Protein AF-A0A7C7H6J9-F1 (afdb_monomer_lite)

Radius of gyration: 23.89 Å; chains: 1; bounding box: 47×32×60 Å

Secondary structure (DSSP, 8-state):
-EEEEEESS-BTTTBSTT-EEEEEHHHIIIIITTTTSEEE--HHHHHHHHHHHHHHHHHHHHHHHHHHHHHHHHHT--------B-TTS-BSS---HHHHHHHHHHTT--

pLDDT: mean 90.17, std 4.71, range [64.69, 96.06]

Structure (mmCIF, N/CA/C/O backbone):
data_AF-A0A7C7H6J9-F1
#
_entry.id   AF-A0A7C7H6J9-F1
#
loop_
_atom_site.group_PDB
_atom_site.id
_atom_site.type_symbol
_atom_site.label_atom_id
_atom_site.label_alt_id
_atom_site.label_comp_id
_atom_site.label_asym_id
_atom_site.label_entity_id
_atom_site.label_seq_id
_atom_site.pdbx_PDB_ins_code
_atom_site.Cartn_x
_atom_site.Cartn_y
_atom_site.Cartn_z
_atom_site.occupancy
_atom_site.B_iso_or_equiv
_atom_site.auth_seq_id
_atom_site.auth_comp_id
_atom_site.auth_asym_id
_atom_site.auth_atom_id
_atom_site.pdbx_PDB_model_num
ATOM 1 N N . MET A 1 1 ? 5.842 12.514 -28.289 1.00 77.44 1 MET A N 1
ATOM 2 C CA . MET A 1 1 ? 6.191 11.123 -28.656 1.00 77.44 1 MET A CA 1
ATOM 3 C C . MET A 1 1 ? 5.998 10.230 -27.436 1.00 77.44 1 MET A C 1
ATOM 5 O O . MET A 1 1 ? 6.538 10.558 -26.378 1.00 77.44 1 MET A O 1
ATOM 9 N N . LYS A 1 2 ? 5.183 9.176 -27.556 1.00 89.31 2 LYS A N 1
ATOM 10 C CA . LYS A 1 2 ? 4.989 8.170 -26.501 1.00 89.31 2 LYS A CA 1
ATOM 11 C C . LYS A 1 2 ? 5.990 7.022 -26.681 1.00 89.31 2 LYS A C 1
ATOM 13 O O . LYS A 1 2 ? 6.440 6.779 -27.797 1.00 89.31 2 LYS A O 1
ATOM 18 N N . MET A 1 3 ? 6.363 6.371 -25.589 1.00 93.75 3 MET A N 1
ATOM 19 C CA . MET A 1 3 ? 7.299 5.255 -25.529 1.00 93.75 3 MET A CA 1
ATOM 20 C C . MET A 1 3 ? 6.675 4.132 -24.707 1.00 93.75 3 MET A C 1
ATOM 22 O O . MET A 1 3 ? 6.150 4.373 -23.619 1.00 93.75 3 MET A O 1
ATOM 26 N N . LYS A 1 4 ? 6.760 2.914 -25.240 1.00 94.62 4 LYS A N 1
ATOM 27 C CA . LYS A 1 4 ? 6.263 1.701 -24.600 1.00 94.62 4 LYS A CA 1
ATOM 28 C C . LYS A 1 4 ? 7.322 1.125 -23.664 1.00 94.62 4 LYS A C 1
ATOM 30 O O . LYS A 1 4 ? 8.474 0.932 -24.064 1.00 94.62 4 LYS A O 1
ATOM 35 N N . LEU A 1 5 ? 6.923 0.848 -22.434 1.00 94.69 5 LEU A N 1
ATOM 36 C CA . LEU A 1 5 ? 7.765 0.317 -21.369 1.00 94.69 5 LEU A CA 1
ATOM 37 C C . LEU A 1 5 ? 7.086 -0.884 -20.718 1.00 94.69 5 LEU A C 1
ATOM 39 O O . LEU A 1 5 ? 5.881 -1.072 -20.862 1.00 94.69 5 LEU A O 1
ATOM 43 N N . ILE A 1 6 ? 7.867 -1.672 -19.992 1.00 95.06 6 ILE A N 1
ATOM 44 C CA . ILE A 1 6 ? 7.377 -2.677 -19.052 1.00 95.06 6 ILE A CA 1
ATOM 45 C C . ILE A 1 6 ? 7.835 -2.290 -17.646 1.00 95.06 6 ILE A C 1
ATOM 47 O O . ILE A 1 6 ? 9.010 -1.973 -17.457 1.00 95.06 6 ILE A O 1
ATOM 51 N N . LEU A 1 7 ? 6.921 -2.263 -16.680 1.00 95.12 7 LEU A N 1
ATOM 52 C CA . LEU A 1 7 ? 7.239 -1.908 -15.300 1.00 95.12 7 LEU A CA 1
ATOM 53 C C . LEU A 1 7 ? 8.032 -3.030 -14.626 1.00 95.12 7 LEU A C 1
ATOM 55 O O . LEU A 1 7 ? 7.691 -4.207 -14.729 1.00 95.12 7 LEU A O 1
ATOM 59 N N . SER A 1 8 ? 9.099 -2.654 -13.932 1.00 92.88 8 SER A N 1
ATOM 60 C CA . SER A 1 8 ? 9.933 -3.566 -13.136 1.00 92.88 8 SER A CA 1
ATOM 61 C C . SER A 1 8 ? 9.562 -3.553 -11.654 1.00 92.88 8 SER A C 1
ATOM 63 O O . SER A 1 8 ? 10.015 -4.416 -10.910 1.00 92.88 8 SER A O 1
ATOM 65 N N . SER A 1 9 ? 8.799 -2.545 -11.234 1.00 90.75 9 SER A N 1
ATOM 66 C CA . SER A 1 9 ? 8.307 -2.332 -9.878 1.00 90.75 9 SER A CA 1
ATOM 67 C C . SER A 1 9 ? 6.897 -1.767 -9.962 1.00 90.75 9 SER A C 1
ATOM 69 O O . SER A 1 9 ? 6.546 -1.127 -10.955 1.00 90.75 9 SER A O 1
ATOM 71 N N . ASP A 1 10 ? 6.121 -1.964 -8.904 1.00 91.62 10 ASP A N 1
ATOM 72 C CA . ASP A 1 10 ? 4.799 -1.366 -8.769 1.00 91.62 10 ASP A CA 1
ATOM 73 C C . ASP A 1 10 ? 4.925 0.158 -8.677 1.00 91.62 10 ASP A C 1
ATOM 75 O O . ASP A 1 10 ? 5.825 0.691 -8.020 1.00 91.62 10 ASP A O 1
ATOM 79 N N . ASP A 1 11 ? 4.018 0.848 -9.357 1.00 93.31 11 ASP A N 1
ATOM 80 C CA . ASP A 1 11 ? 3.887 2.296 -9.363 1.00 93.31 11 ASP A CA 1
ATOM 81 C C . ASP A 1 11 ? 2.421 2.657 -9.124 1.00 93.31 11 ASP A C 1
ATOM 83 O O . ASP A 1 11 ? 1.520 2.139 -9.783 1.00 93.31 11 ASP A O 1
ATOM 87 N N . ALA A 1 12 ? 2.183 3.586 -8.199 1.00 89.38 12 ALA A N 1
ATOM 88 C CA . ALA A 1 12 ? 0.839 3.961 -7.767 1.00 89.38 12 ALA A CA 1
ATOM 89 C C . ALA A 1 12 ? -0.059 4.497 -8.899 1.00 89.38 12 ALA A C 1
ATOM 91 O O . ALA A 1 12 ? -1.280 4.486 -8.768 1.00 89.38 12 ALA A O 1
ATOM 92 N N . THR A 1 13 ? 0.529 5.002 -9.986 1.00 91.25 13 THR A N 1
ATOM 93 C CA . THR A 1 13 ? -0.201 5.623 -11.100 1.00 91.25 13 THR A CA 1
ATOM 94 C C . THR A 1 13 ? -0.168 4.803 -12.381 1.00 91.25 13 THR A C 1
ATOM 96 O O . THR A 1 13 ? -1.102 4.886 -13.178 1.00 91.25 13 THR A O 1
ATOM 99 N N . LEU A 1 14 ? 0.905 4.043 -12.605 1.00 92.06 14 LEU A N 1
ATOM 100 C CA . LEU A 1 14 ? 1.123 3.327 -13.861 1.00 92.06 14 LEU A CA 1
ATOM 101 C C . LEU A 1 14 ? 0.660 1.869 -13.811 1.00 92.06 14 LEU A C 1
ATOM 103 O O . LEU A 1 14 ? 0.290 1.345 -14.859 1.00 92.06 14 LEU A O 1
ATOM 107 N N . GLY A 1 15 ? 0.682 1.231 -12.639 1.00 92.81 15 GLY A N 1
ATOM 108 C CA . GLY A 1 15 ? 0.277 -0.163 -12.466 1.00 92.81 15 GLY A CA 1
ATOM 109 C C . GLY A 1 15 ? 1.343 -1.022 -11.797 1.00 92.81 15 GLY A C 1
ATOM 110 O O . GLY A 1 15 ? 2.181 -0.547 -11.029 1.00 92.81 15 GLY A O 1
ATOM 111 N N . HIS A 1 16 ? 1.302 -2.314 -12.083 1.00 93.25 16 HIS A N 1
ATOM 112 C CA . HIS A 1 16 ? 2.057 -3.330 -11.372 1.00 93.25 16 HIS A CA 1
ATOM 113 C C . HIS A 1 16 ? 3.292 -3.798 -12.139 1.00 93.25 16 HIS A C 1
ATOM 115 O O . HIS A 1 16 ? 3.425 -3.647 -13.354 1.00 93.25 16 HIS A O 1
ATOM 121 N N . THR A 1 17 ? 4.211 -4.428 -11.413 1.00 92.44 17 THR A N 1
ATOM 122 C CA . THR A 1 17 ? 5.370 -5.120 -11.982 1.00 92.44 17 THR A CA 1
ATOM 123 C C . THR A 1 17 ? 4.931 -6.086 -13.086 1.00 92.44 17 THR A C 1
ATOM 125 O O . THR A 1 17 ? 4.151 -7.003 -12.839 1.00 92.44 17 THR A O 1
ATOM 128 N N . GLY A 1 18 ? 5.463 -5.915 -14.297 1.00 91.88 18 GLY A N 1
ATOM 129 C CA . GLY A 1 18 ? 5.079 -6.687 -15.482 1.00 91.88 18 GLY A CA 1
ATOM 130 C C . GLY A 1 18 ? 4.112 -5.987 -16.427 1.00 91.88 18 GLY A C 1
ATOM 131 O O . GLY A 1 18 ? 4.028 -6.394 -17.588 1.00 91.88 18 GLY A O 1
ATOM 132 N N . ASP A 1 19 ? 3.454 -4.917 -15.988 1.00 93.44 19 ASP A N 1
ATOM 133 C CA . ASP A 1 19 ? 2.508 -4.200 -16.830 1.00 93.44 19 ASP A CA 1
ATOM 134 C C . ASP A 1 19 ? 3.217 -3.415 -17.922 1.00 93.44 19 ASP A C 1
ATOM 136 O O . ASP A 1 19 ? 4.303 -2.848 -17.756 1.00 93.44 19 ASP A O 1
ATOM 140 N N . VAL A 1 20 ? 2.571 -3.391 -19.081 1.00 94.06 20 VAL A N 1
ATOM 141 C CA . VAL A 1 20 ? 3.072 -2.712 -20.263 1.00 94.06 20 VAL A CA 1
ATOM 142 C C . VAL A 1 20 ? 2.362 -1.375 -20.396 1.00 94.06 20 VAL A C 1
ATOM 144 O O . VAL A 1 20 ? 1.164 -1.327 -20.664 1.00 94.06 20 VAL A O 1
ATOM 147 N N . VAL A 1 21 ? 3.117 -0.290 -20.255 1.00 94.56 21 VAL A N 1
ATOM 148 C CA . VAL A 1 21 ? 2.584 1.076 -20.192 1.00 94.56 21 VAL A CA 1
ATOM 149 C C . VAL A 1 21 ? 3.158 1.955 -21.297 1.00 94.56 21 VAL A C 1
ATOM 151 O O . VAL A 1 21 ? 4.291 1.767 -21.751 1.00 94.56 21 VAL A O 1
ATOM 154 N N . GLU A 1 22 ? 2.381 2.944 -21.735 1.00 95.62 22 GLU A N 1
ATOM 155 C CA . GLU A 1 22 ? 2.824 3.956 -22.692 1.00 95.62 22 GLU A CA 1
ATOM 156 C C . GLU A 1 22 ? 2.932 5.324 -22.025 1.00 95.62 22 GLU A C 1
ATOM 158 O O . GLU A 1 22 ? 1.933 5.939 -21.655 1.00 95.62 22 GLU A O 1
ATOM 163 N N . VAL A 1 23 ? 4.155 5.840 -21.930 1.00 94.81 23 VAL A N 1
ATOM 164 C CA . VAL A 1 23 ? 4.448 7.124 -21.280 1.00 94.81 23 VAL A CA 1
ATOM 165 C C . VA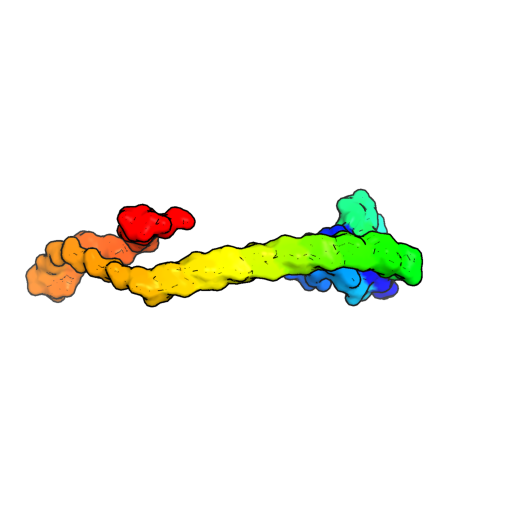L A 1 23 ? 5.153 8.079 -22.235 1.00 94.81 23 VAL A C 1
ATOM 167 O O . VAL A 1 23 ? 5.543 7.712 -23.341 1.00 94.81 23 VAL A O 1
ATOM 170 N N . THR A 1 24 ? 5.351 9.335 -21.840 1.00 96.06 24 THR A N 1
ATOM 171 C CA . THR A 1 24 ? 6.148 10.265 -22.649 1.00 96.06 24 THR A CA 1
ATOM 172 C C . THR A 1 24 ? 7.622 9.850 -22.660 1.00 96.06 24 THR A C 1
ATOM 174 O O . THR A 1 24 ? 8.176 9.407 -21.655 1.00 96.06 24 THR A O 1
ATOM 177 N N . ALA A 1 25 ? 8.298 10.035 -23.797 1.00 94.75 25 ALA A N 1
ATOM 178 C CA . ALA A 1 25 ? 9.708 9.658 -23.933 1.00 94.75 25 ALA A CA 1
ATOM 179 C C . ALA A 1 25 ? 10.648 10.397 -22.954 1.00 94.75 25 ALA A C 1
ATOM 181 O O . ALA A 1 25 ? 11.739 9.906 -22.666 1.00 94.75 25 ALA A O 1
ATOM 182 N N . GLY A 1 26 ? 10.261 11.585 -22.471 1.00 95.38 26 GLY A N 1
ATOM 183 C CA . GLY A 1 26 ? 11.001 12.318 -21.438 1.00 95.38 26 GLY A CA 1
ATOM 184 C C . GLY A 1 26 ? 10.882 11.647 -20.072 1.00 95.38 26 GLY A C 1
ATOM 185 O O . GLY A 1 26 ? 11.893 11.397 -19.426 1.00 95.38 26 GLY A O 1
ATOM 186 N N . TYR A 1 27 ? 9.665 11.274 -19.673 1.00 95.00 27 TYR A N 1
ATOM 187 C CA . TYR A 1 27 ? 9.425 10.585 -18.406 1.00 95.00 27 TYR A CA 1
ATOM 188 C C . TYR A 1 27 ? 10.080 9.196 -18.368 1.00 95.00 27 TYR A C 1
ATOM 190 O O . TYR A 1 27 ? 10.739 8.841 -17.392 1.00 95.00 27 TYR A O 1
ATOM 198 N N . ALA A 1 28 ? 10.018 8.455 -19.479 1.00 95.12 28 ALA A N 1
ATOM 199 C CA . ALA A 1 28 ? 10.723 7.185 -19.635 1.00 95.12 28 ALA A CA 1
ATOM 200 C C . ALA A 1 28 ? 12.239 7.320 -19.398 1.00 95.12 28 ALA A C 1
ATOM 202 O O . ALA A 1 28 ? 12.804 6.635 -18.548 1.00 95.12 28 ALA A O 1
ATOM 203 N N . ARG A 1 29 ? 12.896 8.212 -20.151 1.00 94.94 29 ARG A N 1
ATOM 204 C CA . ARG A 1 29 ? 14.364 8.325 -20.182 1.00 94.94 29 ARG A CA 1
ATOM 205 C C . ARG A 1 29 ? 14.955 9.050 -18.979 1.00 94.94 29 ARG A C 1
ATOM 207 O O . ARG A 1 29 ? 16.071 8.722 -18.600 1.00 94.94 29 ARG A O 1
ATOM 214 N N . ASN A 1 30 ? 14.237 10.010 -18.399 1.00 95.88 30 ASN A N 1
ATOM 215 C CA . ASN A 1 30 ? 14.769 10.849 -17.323 1.00 95.88 30 ASN A CA 1
ATOM 216 C C . ASN A 1 30 ? 14.376 10.350 -15.926 1.00 95.88 30 ASN A C 1
ATOM 218 O O . ASN A 1 30 ? 15.033 10.716 -14.956 1.00 95.88 30 ASN A O 1
ATOM 222 N N . TRP A 1 31 ? 13.311 9.547 -15.806 1.00 94.19 31 TRP A N 1
ATOM 223 C CA . TRP A 1 31 ? 12.781 9.114 -14.510 1.00 94.19 31 TRP A CA 1
ATOM 224 C C . TRP A 1 31 ? 12.719 7.595 -14.366 1.00 94.19 31 TRP A C 1
ATOM 226 O O . TRP A 1 31 ? 13.403 7.039 -13.509 1.00 94.19 31 TRP A O 1
ATOM 236 N N . LEU A 1 32 ? 11.933 6.915 -15.205 1.00 94.69 32 LEU A N 1
ATOM 237 C CA . LEU A 1 32 ? 11.615 5.498 -14.994 1.00 94.69 32 LEU A CA 1
ATOM 238 C C . LEU A 1 32 ? 12.808 4.572 -15.259 1.00 94.69 32 LEU A C 1
ATOM 240 O O . LEU A 1 32 ? 13.128 3.727 -14.425 1.00 94.69 32 LEU A O 1
ATOM 244 N N . ILE A 1 33 ? 13.485 4.744 -16.399 1.00 93.38 33 ILE A N 1
ATOM 245 C CA . ILE A 1 33 ? 14.607 3.885 -16.801 1.00 93.38 33 ILE A CA 1
ATOM 246 C C . ILE A 1 33 ? 15.826 4.080 -15.879 1.00 93.38 33 ILE A C 1
ATOM 248 O O . ILE A 1 33 ? 16.336 3.074 -15.386 1.00 93.38 33 ILE A O 1
ATOM 252 N N . PRO A 1 34 ? 16.287 5.315 -15.571 1.00 95.12 34 PRO A N 1
ATOM 253 C CA . PRO A 1 34 ? 17.457 5.504 -14.707 1.00 95.12 34 PRO A CA 1
ATOM 254 C C . PRO A 1 34 ? 17.262 4.996 -13.275 1.00 95.12 34 PRO A C 1
ATOM 256 O O . PRO A 1 34 ? 18.226 4.595 -12.633 1.00 95.12 34 PRO A O 1
ATOM 259 N N . ARG A 1 35 ? 16.020 4.995 -12.775 1.00 94.25 35 ARG A N 1
ATOM 260 C CA . ARG A 1 35 ? 15.669 4.471 -11.445 1.00 94.25 35 ARG A CA 1
ATOM 261 C C . ARG A 1 35 ? 15.389 2.967 -11.438 1.00 94.25 35 ARG A C 1
ATOM 263 O O . ARG A 1 35 ? 15.070 2.422 -10.390 1.00 94.25 35 ARG A O 1
ATOM 270 N N . GLY A 1 36 ? 15.470 2.302 -12.592 1.00 91.56 36 GLY A N 1
ATOM 271 C CA . GLY A 1 36 ? 15.173 0.875 -12.721 1.00 91.56 36 GLY A CA 1
ATOM 272 C C . GLY A 1 36 ? 13.693 0.518 -12.547 1.00 91.56 36 GLY A C 1
ATOM 273 O O . GLY A 1 36 ? 13.377 -0.661 -12.430 1.00 91.56 36 GLY A O 1
ATOM 274 N N . LEU A 1 37 ? 12.789 1.503 -12.559 1.00 93.25 37 LEU A N 1
ATOM 275 C CA . LEU A 1 37 ? 11.347 1.310 -12.354 1.00 93.25 37 LEU A CA 1
ATOM 276 C C . LEU A 1 37 ? 10.655 0.716 -13.584 1.00 93.25 37 LEU A C 1
ATOM 278 O O . LEU A 1 37 ? 9.592 0.116 -13.468 1.00 93.25 37 LEU A O 1
ATOM 282 N N . ALA A 1 38 ? 11.254 0.862 -14.767 1.00 94.06 38 ALA A N 1
ATOM 283 C CA . ALA A 1 38 ? 10.739 0.281 -15.997 1.00 94.06 38 ALA A CA 1
ATOM 284 C C . ALA A 1 38 ? 11.863 -0.059 -16.982 1.00 94.06 38 ALA A C 1
ATOM 286 O O . ALA A 1 38 ? 12.907 0.597 -17.009 1.00 94.06 38 ALA A O 1
ATOM 287 N N . LEU A 1 39 ? 11.625 -1.050 -17.839 1.00 92.88 39 LEU A N 1
ATOM 288 C CA . LEU A 1 39 ? 12.498 -1.412 -18.952 1.00 92.88 39 LEU A CA 1
ATOM 289 C C . LEU A 1 39 ? 11.863 -1.033 -20.298 1.00 92.88 39 LEU A C 1
ATOM 291 O O . LEU A 1 39 ? 10.637 -1.060 -20.439 1.00 92.88 39 LEU A O 1
ATOM 295 N N . PRO A 1 40 ? 12.675 -0.727 -21.326 1.00 93.19 40 PRO A N 1
ATOM 296 C CA . PRO A 1 40 ? 12.187 -0.618 -22.695 1.00 93.19 40 PRO A CA 1
ATOM 297 C C . PRO A 1 40 ? 11.463 -1.893 -23.129 1.00 93.19 40 PRO A C 1
ATOM 299 O O . PRO A 1 40 ? 11.953 -3.007 -22.916 1.00 93.19 40 PRO A O 1
ATOM 302 N N . TYR A 1 41 ? 10.306 -1.728 -23.768 1.00 93.56 41 TYR A N 1
ATOM 303 C CA . TYR A 1 41 ? 9.523 -2.862 -24.239 1.00 93.56 41 TYR A CA 1
ATOM 304 C C . TYR A 1 41 ? 10.309 -3.690 -25.267 1.00 93.56 41 TYR A C 1
ATOM 306 O O . TYR A 1 41 ? 10.676 -3.206 -26.337 1.00 93.56 41 TYR A O 1
ATOM 314 N N . SER A 1 42 ? 10.547 -4.960 -24.947 1.00 93.12 42 SER A N 1
ATOM 315 C CA . SER A 1 42 ? 11.168 -5.945 -25.835 1.00 93.12 42 SER A CA 1
ATOM 316 C C . SER A 1 42 ? 10.740 -7.359 -25.436 1.00 93.12 42 SER A C 1
ATOM 318 O O . SER A 1 42 ? 10.360 -7.601 -24.290 1.00 93.12 42 SER A O 1
ATOM 320 N N . LYS A 1 43 ? 10.824 -8.318 -26.368 1.00 90.12 43 LYS A N 1
ATOM 321 C CA . LYS A 1 43 ? 10.488 -9.728 -26.087 1.00 90.12 43 LYS A CA 1
ATOM 322 C C . LYS A 1 43 ? 11.370 -10.332 -24.987 1.00 90.12 43 LYS A C 1
ATOM 324 O O . LYS A 1 43 ? 10.911 -11.176 -24.222 1.00 90.12 43 LYS A O 1
ATOM 329 N N . ASP A 1 44 ? 12.618 -9.887 -24.888 1.00 90.19 44 ASP A N 1
ATOM 330 C CA . ASP A 1 44 ? 13.547 -10.351 -23.857 1.00 90.19 44 ASP A CA 1
ATOM 331 C C . ASP A 1 44 ? 13.241 -9.726 -22.496 1.00 90.19 44 ASP A C 1
ATOM 333 O O . ASP A 1 44 ? 13.285 -10.423 -21.484 1.00 90.19 44 ASP A O 1
ATOM 337 N N . ALA A 1 45 ? 12.849 -8.447 -22.462 1.00 87.62 45 ALA A N 1
ATOM 338 C CA . ALA A 1 45 ? 12.410 -7.794 -21.231 1.00 87.62 45 ALA A CA 1
ATOM 339 C C . ALA A 1 45 ? 11.165 -8.468 -20.635 1.00 87.62 45 ALA A C 1
ATOM 341 O O . ALA A 1 45 ? 11.144 -8.710 -19.432 1.00 87.62 45 ALA A O 1
ATOM 342 N N . ILE A 1 46 ? 10.187 -8.854 -21.468 1.00 88.62 46 ILE A N 1
ATOM 343 C CA . ILE A 1 46 ? 8.993 -9.597 -21.022 1.00 88.62 46 ILE A CA 1
ATOM 344 C C . ILE A 1 46 ? 9.402 -10.911 -20.351 1.00 88.62 46 ILE A C 1
ATOM 346 O O . ILE A 1 46 ? 9.012 -11.179 -19.220 1.00 88.62 46 ILE A O 1
ATOM 350 N N . ARG A 1 47 ? 10.251 -11.711 -21.009 1.00 88.50 47 ARG A N 1
ATOM 351 C CA . ARG A 1 47 ? 10.710 -12.994 -20.452 1.00 88.50 47 ARG A CA 1
ATOM 352 C C . ARG A 1 47 ? 11.485 -12.831 -19.146 1.00 88.50 47 ARG A C 1
ATOM 354 O O . ARG A 1 47 ? 11.371 -13.680 -18.267 1.00 88.50 47 ARG A O 1
ATOM 361 N N . ARG A 1 48 ? 12.273 -11.760 -19.012 1.00 86.25 48 ARG A N 1
ATOM 362 C CA . ARG A 1 48 ? 13.010 -11.459 -17.775 1.00 86.25 48 ARG A CA 1
ATOM 363 C C . ARG A 1 48 ? 12.073 -11.066 -16.637 1.00 86.25 48 ARG A C 1
ATOM 365 O O . ARG A 1 48 ? 12.274 -11.529 -15.521 1.00 86.25 48 ARG A O 1
ATOM 372 N N . ILE A 1 49 ? 11.064 -10.244 -16.919 1.00 89.94 49 ILE A N 1
ATOM 373 C CA . ILE A 1 49 ? 10.135 -9.738 -15.906 1.00 89.94 49 ILE A CA 1
ATOM 374 C C . ILE A 1 49 ? 9.078 -10.768 -15.516 1.00 89.94 49 ILE A C 1
ATOM 376 O O . ILE A 1 49 ? 8.611 -10.717 -14.389 1.00 89.94 49 ILE A O 1
ATOM 380 N N . GLU A 1 50 ? 8.771 -11.758 -16.353 1.00 89.06 50 GLU A N 1
ATOM 381 C CA . GLU A 1 50 ? 7.744 -12.760 -16.042 1.00 89.06 50 GLU A CA 1
ATOM 382 C C . GLU A 1 50 ? 7.967 -13.463 -14.693 1.00 89.06 50 GLU A C 1
ATOM 384 O O . GLU A 1 50 ? 7.037 -13.608 -13.905 1.00 89.06 50 GLU A O 1
ATOM 389 N N . LYS A 1 51 ? 9.216 -13.819 -14.363 1.00 86.75 51 LYS A N 1
ATOM 390 C CA . LYS A 1 51 ? 9.539 -14.400 -13.048 1.00 86.75 51 LYS A CA 1
ATOM 391 C C . LYS A 1 51 ? 9.270 -13.429 -11.896 1.00 86.75 51 LYS A C 1
ATOM 393 O O . LYS A 1 51 ? 8.765 -13.838 -10.856 1.00 86.75 51 LYS A O 1
ATOM 398 N N . HIS A 1 52 ? 9.602 -12.154 -12.087 1.00 86.12 52 HIS A N 1
ATOM 399 C CA . HIS A 1 52 ? 9.348 -11.104 -11.101 1.00 86.12 52 HIS A CA 1
ATOM 400 C C . HIS A 1 52 ? 7.853 -10.806 -10.966 1.00 86.12 52 HIS A C 1
ATOM 402 O O . HIS A 1 52 ? 7.384 -10.595 -9.856 1.00 86.12 52 HIS A O 1
ATOM 408 N N . ARG A 1 53 ? 7.100 -10.858 -12.070 1.00 89.69 53 ARG A N 1
ATOM 409 C CA . ARG A 1 53 ? 5.645 -10.691 -12.106 1.00 89.69 53 ARG A CA 1
ATOM 410 C C . ARG A 1 53 ? 4.950 -11.760 -11.274 1.00 89.69 53 ARG A C 1
ATOM 412 O O . ARG A 1 53 ? 4.145 -11.419 -10.420 1.00 89.69 53 ARG A O 1
ATOM 419 N N . VAL A 1 54 ? 5.302 -13.030 -11.481 1.00 90.88 54 VAL A N 1
ATOM 420 C CA . VAL A 1 54 ? 4.730 -14.150 -10.716 1.00 90.88 54 VAL A CA 1
ATOM 421 C C . VAL A 1 54 ? 5.056 -14.027 -9.226 1.00 90.88 54 VAL A C 1
ATOM 423 O O . VAL A 1 54 ? 4.170 -14.196 -8.397 1.00 90.88 54 VAL A O 1
ATOM 426 N N . ALA A 1 55 ? 6.300 -13.686 -8.877 1.00 89.62 55 ALA A N 1
ATOM 427 C CA . ALA A 1 55 ? 6.684 -13.491 -7.480 1.00 89.62 55 ALA A CA 1
ATOM 428 C C . ALA A 1 55 ? 5.939 -12.313 -6.826 1.00 89.62 55 ALA A C 1
ATOM 430 O O . ALA A 1 55 ? 5.445 -12.445 -5.711 1.00 89.62 55 ALA A O 1
ATOM 431 N N . ALA A 1 56 ? 5.830 -11.178 -7.521 1.00 88.94 56 ALA A N 1
ATOM 432 C CA . ALA A 1 56 ? 5.103 -10.011 -7.029 1.00 88.94 56 ALA A CA 1
ATOM 433 C C . ALA A 1 56 ? 3.606 -10.305 -6.862 1.00 88.94 56 ALA A C 1
ATOM 435 O O . ALA A 1 56 ? 3.007 -9.886 -5.878 1.00 88.94 56 ALA A O 1
ATOM 436 N N . GLU A 1 57 ? 3.015 -11.062 -7.786 1.00 90.88 57 GLU A N 1
ATOM 437 C CA . GLU A 1 57 ? 1.610 -11.452 -7.700 1.00 90.88 57 GLU A CA 1
ATOM 438 C C . GLU A 1 57 ? 1.333 -12.373 -6.512 1.00 90.88 57 GLU A C 1
ATOM 440 O O . GLU A 1 57 ? 0.359 -12.166 -5.796 1.00 90.88 57 GLU A O 1
ATOM 445 N N . GLN A 1 58 ? 2.221 -13.332 -6.242 1.00 92.19 58 GLN A N 1
ATOM 446 C CA . GLN A 1 58 ? 2.094 -14.198 -5.071 1.00 92.19 58 GLN A CA 1
ATOM 447 C C . GLN A 1 58 ? 2.088 -13.389 -3.766 1.00 92.19 58 GLN A C 1
ATOM 449 O O . GLN A 1 58 ? 1.220 -13.592 -2.921 1.00 92.19 58 GLN A O 1
ATOM 454 N N . VAL A 1 59 ? 2.998 -12.417 -3.640 1.00 90.88 59 VAL A N 1
ATOM 455 C CA . VAL A 1 59 ? 3.044 -11.516 -2.477 1.00 90.88 59 VAL A CA 1
ATOM 456 C C . VAL A 1 59 ? 1.755 -10.701 -2.355 1.00 90.88 59 VAL A C 1
ATOM 458 O O . VAL A 1 59 ? 1.249 -10.528 -1.250 1.00 90.88 59 VAL A O 1
ATOM 461 N N . ARG A 1 60 ? 1.186 -10.219 -3.469 1.00 89.12 60 ARG A N 1
ATOM 462 C CA . ARG A 1 60 ? -0.086 -9.478 -3.437 1.00 89.12 60 ARG A CA 1
ATOM 463 C C . ARG A 1 60 ? -1.251 -10.346 -2.993 1.00 89.12 60 ARG A C 1
ATOM 465 O O . ARG A 1 60 ? -2.083 -9.873 -2.230 1.00 89.12 60 ARG A O 1
ATOM 472 N N . ILE A 1 61 ? -1.319 -11.590 -3.460 1.00 93.25 61 ILE A N 1
ATOM 473 C CA . ILE A 1 61 ? -2.367 -12.531 -3.053 1.00 93.25 61 ILE A CA 1
ATOM 474 C C . ILE A 1 61 ? -2.277 -12.805 -1.549 1.00 93.25 61 ILE A C 1
ATOM 476 O O . ILE A 1 61 ? -3.299 -12.773 -0.869 1.00 93.25 61 ILE A O 1
ATOM 480 N N . GLU A 1 62 ? -1.070 -13.021 -1.024 1.00 93.31 62 GLU A N 1
ATOM 481 C CA . GLU A 1 62 ? -0.841 -13.201 0.415 1.00 93.31 62 GLU A CA 1
ATOM 482 C C . GLU A 1 62 ? -1.265 -11.961 1.209 1.00 93.31 62 GLU A C 1
ATOM 484 O O . GLU A 1 62 ? -2.076 -12.068 2.125 1.00 93.31 62 GLU A O 1
ATOM 489 N N . GLN A 1 63 ? -0.831 -10.770 0.791 1.00 92.44 63 GLN A N 1
ATOM 490 C CA . GLN A 1 63 ? -1.234 -9.513 1.428 1.00 92.44 63 GLN A CA 1
ATOM 491 C C . GLN A 1 63 ? -2.749 -9.297 1.387 1.00 92.44 63 GLN A C 1
ATOM 493 O O . GLN A 1 63 ? -3.340 -8.908 2.389 1.00 92.44 63 GLN A O 1
ATOM 498 N N . LEU A 1 64 ? -3.395 -9.557 0.249 1.00 93.50 64 LEU A N 1
ATOM 499 C CA . LEU A 1 64 ? -4.844 -9.434 0.111 1.00 93.50 64 LEU A CA 1
ATOM 500 C C . LEU A 1 64 ? -5.564 -10.401 1.056 1.00 93.50 64 LEU A C 1
ATOM 502 O O . LEU A 1 64 ? -6.534 -10.013 1.702 1.00 93.50 64 LEU A O 1
ATOM 506 N N . SER A 1 65 ? -5.079 -11.640 1.155 1.00 94.19 65 SER A N 1
ATOM 507 C CA . SER A 1 65 ? -5.618 -12.643 2.073 1.00 94.19 65 SER A CA 1
ATOM 508 C C . SER A 1 65 ? -5.499 -12.190 3.529 1.00 94.19 65 SER A C 1
ATOM 510 O O . SER A 1 65 ? -6.481 -12.257 4.268 1.00 94.19 65 SER A O 1
ATOM 512 N N . ASP A 1 66 ? -4.336 -11.680 3.936 1.00 92.38 66 ASP A N 1
ATOM 513 C CA . ASP A 1 66 ? -4.105 -11.182 5.296 1.00 92.38 66 ASP A CA 1
ATOM 514 C C . ASP A 1 66 ? -5.000 -9.975 5.612 1.00 92.38 66 ASP A C 1
ATOM 516 O O . ASP A 1 66 ? -5.615 -9.902 6.680 1.00 92.38 66 ASP A O 1
ATOM 520 N N . MET A 1 67 ? -5.137 -9.042 4.663 1.00 92.75 67 MET A N 1
ATOM 521 C CA . MET A 1 67 ? -6.011 -7.876 4.814 1.00 92.75 67 MET A CA 1
ATOM 522 C C . MET A 1 67 ? -7.491 -8.261 4.864 1.00 92.75 67 MET A C 1
ATOM 524 O O . MET A 1 67 ? -8.241 -7.672 5.642 1.00 92.75 67 MET A O 1
ATOM 528 N N . GLN A 1 68 ? -7.920 -9.251 4.078 1.00 94.19 68 GLN A N 1
ATOM 529 C CA . GLN A 1 68 ? -9.292 -9.752 4.124 1.00 94.19 68 GLN A CA 1
ATOM 530 C C . GLN A 1 68 ? -9.580 -10.438 5.462 1.00 94.19 68 GLN A C 1
ATOM 532 O O . GLN A 1 68 ? -10.607 -10.163 6.074 1.00 94.19 68 GLN A O 1
ATOM 537 N N . ALA A 1 69 ? -8.652 -11.255 5.965 1.00 92.12 69 ALA A N 1
ATOM 538 C CA . ALA A 1 69 ? -8.788 -11.889 7.273 1.00 92.12 69 ALA A CA 1
ATOM 539 C C . ALA A 1 69 ? -8.891 -10.851 8.405 1.00 92.12 69 ALA A C 1
ATOM 541 O O . ALA A 1 69 ? -9.701 -11.003 9.323 1.00 92.12 69 ALA A O 1
ATOM 542 N N . LEU A 1 70 ? -8.110 -9.768 8.329 1.00 91.25 70 LEU A N 1
ATOM 543 C CA . LEU A 1 70 ? -8.214 -8.650 9.266 1.00 91.25 70 LEU A CA 1
ATOM 544 C C . LEU A 1 70 ? -9.568 -7.935 9.155 1.00 91.25 70 LEU A C 1
ATOM 546 O O . LEU A 1 70 ? -10.187 -7.640 10.177 1.00 91.25 70 LEU A O 1
ATOM 550 N N . ALA A 1 71 ? -10.042 -7.676 7.934 1.00 92.38 71 ALA A N 1
ATOM 551 C CA . ALA A 1 71 ? -11.340 -7.051 7.695 1.00 92.38 71 ALA A CA 1
ATOM 552 C C . ALA A 1 71 ? -12.493 -7.897 8.257 1.00 92.38 71 ALA A C 1
ATOM 554 O O . ALA A 1 71 ? -13.373 -7.357 8.925 1.00 92.38 71 ALA A O 1
ATOM 555 N N . ASP A 1 72 ? -12.453 -9.214 8.060 1.00 92.44 72 ASP A N 1
ATOM 556 C CA . ASP A 1 72 ? -13.456 -10.142 8.586 1.00 92.44 72 ASP A CA 1
ATOM 557 C C . ASP A 1 72 ? -13.433 -10.172 10.122 1.00 92.44 72 ASP A C 1
ATOM 559 O O . ASP A 1 72 ? -14.484 -10.130 10.767 1.00 92.44 72 ASP A O 1
ATOM 563 N N . LYS A 1 73 ? -12.237 -10.160 10.729 1.00 90.12 73 LYS A N 1
ATOM 564 C CA . LYS A 1 73 ? -12.080 -10.049 12.185 1.00 90.12 73 LYS A CA 1
ATOM 565 C C . LYS A 1 73 ? -12.707 -8.757 12.704 1.00 90.12 73 LYS A C 1
ATOM 567 O O . LYS A 1 73 ? -13.510 -8.811 13.631 1.00 90.12 73 LYS A O 1
ATOM 572 N N . LEU A 1 74 ? -12.398 -7.618 12.086 1.00 90.69 74 LEU A N 1
ATOM 573 C CA . LEU A 1 74 ? -12.971 -6.320 12.448 1.00 90.69 74 LEU A CA 1
ATOM 574 C C . LEU A 1 74 ? -14.495 -6.293 12.298 1.00 90.69 74 LEU A C 1
ATOM 576 O O . LEU A 1 74 ? -15.178 -5.771 13.174 1.00 90.69 74 LEU A O 1
ATOM 580 N N . ALA A 1 75 ? -15.035 -6.884 11.229 1.00 90.56 75 ALA A N 1
ATOM 581 C CA . ALA A 1 75 ? -16.475 -6.941 10.984 1.00 90.56 75 ALA A CA 1
ATOM 582 C C . ALA A 1 75 ? -17.237 -7.749 12.049 1.00 90.56 75 ALA A C 1
ATOM 584 O O . ALA A 1 75 ? -18.420 -7.503 12.272 1.00 90.56 75 ALA A O 1
ATOM 585 N N . SER A 1 76 ? -16.568 -8.699 12.706 1.00 89.88 76 SER A N 1
ATOM 586 C CA . SER A 1 76 ? -17.153 -9.516 13.774 1.00 89.88 76 SER A CA 1
ATOM 587 C C . SER A 1 76 ? -17.100 -8.879 15.170 1.00 89.88 76 SER A C 1
ATOM 589 O O . SER A 1 76 ? -17.723 -9.400 16.095 1.00 89.88 76 SER A O 1
ATOM 591 N N . ILE A 1 77 ? -16.363 -7.776 15.347 1.00 90.94 77 ILE A N 1
ATOM 592 C CA . ILE A 1 77 ? -16.163 -7.140 16.655 1.00 90.94 77 ILE A CA 1
ATOM 593 C C . ILE A 1 77 ? -17.247 -6.089 16.906 1.00 90.94 77 ILE A C 1
ATOM 595 O O . ILE A 1 77 ? -17.387 -5.120 16.162 1.00 90.94 77 ILE A O 1
ATOM 599 N N . GLU A 1 78 ? -17.953 -6.228 18.026 1.00 90.38 78 GLU A N 1
ATOM 600 C CA . GLU A 1 78 ? -18.839 -5.194 18.557 1.00 90.38 78 GL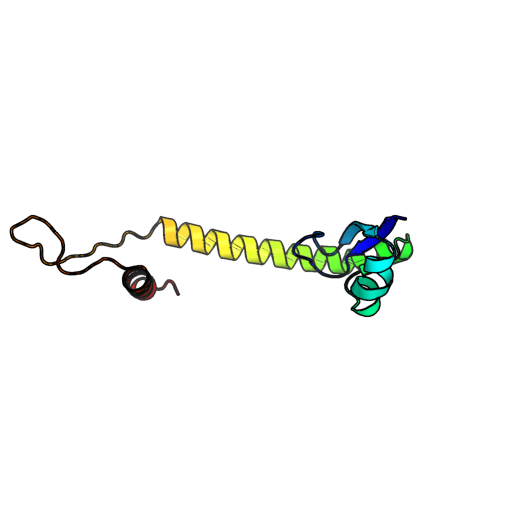U A CA 1
ATOM 601 C C . GLU A 1 78 ? -18.164 -4.458 19.720 1.00 90.38 78 GLU A C 1
ATOM 603 O O . GLU A 1 78 ? -17.734 -5.067 20.700 1.00 90.38 78 GLU A O 1
ATOM 608 N N . LEU A 1 79 ? -18.095 -3.127 19.633 1.00 90.12 79 LEU A N 1
ATOM 609 C CA . LEU A 1 79 ? -17.549 -2.277 20.693 1.00 90.12 79 LEU A CA 1
ATOM 610 C C . LEU A 1 79 ? -18.676 -1.537 21.408 1.00 90.12 79 LEU A C 1
ATOM 612 O O . LEU A 1 79 ? -19.410 -0.754 20.804 1.00 90.12 79 LEU A O 1
ATOM 616 N N . SER A 1 80 ? -18.783 -1.750 22.718 1.00 89.12 80 SER A N 1
ATOM 617 C CA . SER A 1 80 ? -19.755 -1.069 23.575 1.00 89.12 80 SER A CA 1
ATOM 618 C C . SER A 1 80 ? -19.066 -0.023 24.445 1.00 89.12 80 SER A C 1
ATOM 620 O O . SER A 1 80 ? -18.164 -0.341 25.217 1.00 89.12 80 SER A O 1
ATOM 622 N N . PHE A 1 81 ? -19.520 1.228 24.366 1.00 86.88 81 PHE A N 1
ATOM 623 C CA . PHE A 1 81 ? -18.980 2.339 25.152 1.00 86.88 81 PHE A CA 1
ATOM 624 C C . PHE A 1 81 ? -20.024 2.829 26.155 1.00 86.88 81 PHE A C 1
ATOM 626 O O . PHE A 1 81 ? -21.115 3.242 25.769 1.00 86.88 81 PHE A O 1
ATOM 633 N N . THR A 1 82 ? -19.683 2.811 27.444 1.00 86.38 82 THR A N 1
ATOM 634 C CA . THR A 1 82 ? -20.533 3.376 28.503 1.00 86.38 82 THR A CA 1
ATOM 635 C C . THR A 1 82 ? -19.987 4.729 28.928 1.00 86.38 82 THR A C 1
ATOM 637 O 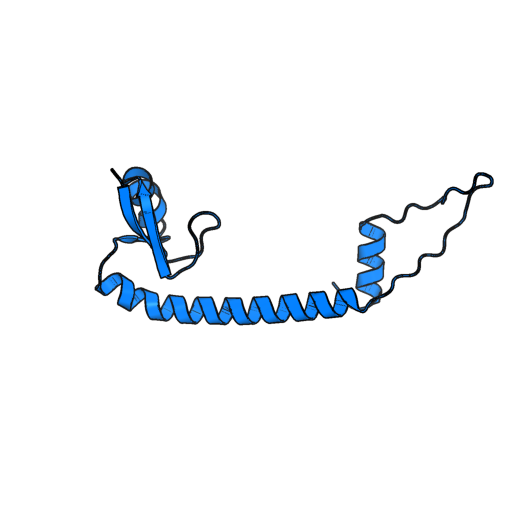O . THR A 1 82 ? -18.820 4.837 29.299 1.00 86.38 82 THR A O 1
ATOM 640 N N . GLU A 1 83 ? -20.832 5.758 28.886 1.00 84.81 83 GLU A N 1
ATOM 641 C CA . GLU A 1 83 ? -20.435 7.131 29.179 1.00 84.81 83 GLU A CA 1
ATOM 642 C C . GLU A 1 83 ? -21.506 7.918 29.922 1.00 84.81 83 GLU A C 1
ATOM 644 O O . GLU A 1 83 ? -22.702 7.626 29.849 1.00 84.81 83 GLU A O 1
ATOM 649 N N . LYS A 1 84 ? -21.062 8.948 30.649 1.00 85.50 8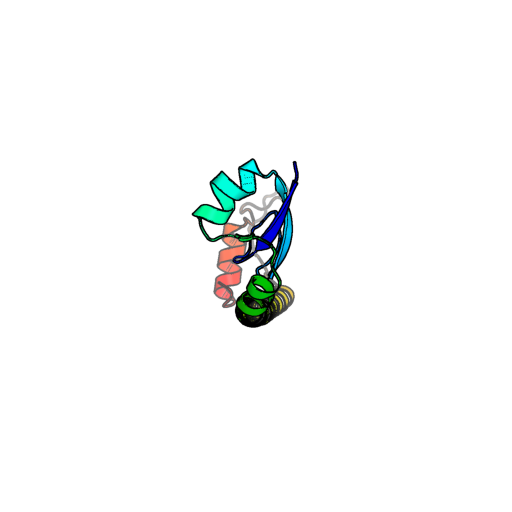4 LYS A N 1
ATOM 650 C CA . LYS A 1 84 ? -21.977 9.842 31.365 1.00 85.50 84 LYS A CA 1
ATOM 651 C C . LYS A 1 84 ? -22.691 10.760 30.379 1.00 85.50 84 LYS A C 1
ATOM 653 O O . LYS A 1 84 ? -22.068 11.337 29.487 1.00 85.50 84 LYS A O 1
ATOM 658 N N . VAL A 1 85 ? -23.988 10.948 30.599 1.00 86.69 85 VAL A N 1
ATOM 659 C CA . VAL A 1 85 ? -24.851 11.816 29.790 1.00 86.69 85 VAL A CA 1
ATOM 660 C C . VAL A 1 85 ? -25.196 13.075 30.589 1.00 86.69 85 VAL A C 1
ATOM 662 O O . VAL A 1 85 ? -25.411 13.015 31.800 1.00 86.69 85 VAL A O 1
ATOM 665 N N . SER A 1 86 ? -25.210 14.227 29.927 1.00 85.94 86 SER A N 1
ATOM 666 C CA . SER A 1 86 ? -25.660 15.496 30.493 1.00 85.94 86 SER A CA 1
ATOM 667 C C . SER A 1 86 ? -27.173 15.517 30.676 1.00 85.94 86 SER A C 1
ATOM 669 O O . SER A 1 86 ? -27.905 14.747 30.059 1.00 85.94 86 SER A O 1
ATOM 671 N N . SER A 1 87 ? -27.670 16.441 31.497 1.00 83.94 87 SER A N 1
ATOM 672 C CA . SER A 1 87 ? -29.113 16.651 31.680 1.00 83.94 87 SER A CA 1
ATOM 673 C C . SER A 1 87 ? -29.851 17.000 30.379 1.00 83.94 87 SER A C 1
ATOM 675 O O . SER A 1 87 ? -31.060 16.815 30.300 1.00 83.94 87 SER A O 1
ATOM 677 N N . ALA A 1 88 ? -29.127 17.469 29.356 1.00 84.12 88 ALA A N 1
ATOM 678 C CA . ALA A 1 88 ? -29.636 17.752 28.016 1.00 84.12 88 ALA A CA 1
ATOM 679 C C . ALA A 1 88 ? -29.539 16.555 27.044 1.00 84.12 88 ALA A C 1
ATOM 681 O O . ALA A 1 88 ? -29.907 16.688 25.881 1.00 84.12 88 ALA A O 1
ATOM 682 N N . GLY A 1 89 ? -29.040 15.395 27.487 1.00 82.56 89 GLY A N 1
ATOM 683 C CA . GLY A 1 89 ? -28.945 14.182 26.667 1.00 82.56 89 GLY A CA 1
ATOM 684 C C . GLY A 1 89 ? -27.647 14.031 25.862 1.00 82.56 89 GLY A C 1
ATOM 685 O O . GLY A 1 89 ? -27.536 13.104 25.065 1.00 82.56 89 GLY A O 1
ATOM 686 N N . HIS A 1 90 ? -26.649 14.900 26.056 1.00 83.31 90 HIS A N 1
ATOM 687 C CA . HIS A 1 90 ? -25.361 14.812 25.350 1.00 83.31 90 HIS A CA 1
ATOM 688 C C . HIS A 1 90 ? -24.322 14.015 26.142 1.00 83.31 90 HIS A C 1
ATOM 690 O O . HIS A 1 90 ? -24.230 14.157 27.358 1.00 83.31 90 HIS A O 1
ATOM 696 N N . LEU A 1 91 ? -23.495 13.223 25.460 1.00 84.06 91 LEU A N 1
ATOM 697 C CA . LEU A 1 91 ? -22.369 12.522 26.084 1.00 84.06 91 LEU A CA 1
ATOM 698 C C . LEU A 1 91 ? -21.317 13.523 26.590 1.00 84.06 91 LEU A C 1
ATOM 700 O O . LEU A 1 91 ? -20.931 14.436 25.861 1.00 84.06 91 LEU A O 1
ATOM 704 N N . TYR A 1 92 ? -20.828 13.336 27.819 1.00 78.12 92 TYR A N 1
ATOM 705 C CA . TYR A 1 92 ? -19.706 14.117 28.360 1.00 78.12 92 TYR A CA 1
ATOM 706 C C . TYR A 1 92 ? -18.367 13.717 27.729 1.00 78.12 92 TYR A C 1
ATOM 708 O O . TYR A 1 92 ? -17.500 14.567 27.536 1.00 78.12 92 TYR A O 1
ATOM 716 N N . GLY A 1 93 ? -18.197 12.431 27.413 1.00 79.69 93 GLY A N 1
ATOM 717 C CA . GLY A 1 93 ? -17.034 11.900 26.710 1.00 79.69 93 GLY A CA 1
ATOM 718 C C . GLY A 1 93 ? -17.360 11.610 25.248 1.00 79.69 93 GLY A C 1
ATOM 719 O O . GLY A 1 93 ? -18.285 10.855 24.956 1.00 79.69 93 GLY A O 1
ATOM 720 N N . ALA A 1 94 ? -16.590 12.178 24.320 1.00 83.62 94 ALA A N 1
ATOM 721 C CA . ALA A 1 94 ? -16.706 11.827 22.909 1.00 83.62 94 ALA A CA 1
ATOM 722 C C . ALA A 1 94 ? -16.114 10.431 22.648 1.00 83.62 94 ALA A C 1
ATOM 724 O O . ALA A 1 94 ? -15.035 10.093 23.147 1.00 83.62 94 ALA A O 1
ATOM 725 N N . VAL A 1 95 ? -16.789 9.637 21.817 1.00 87.44 95 VAL A N 1
ATOM 726 C CA . VAL A 1 95 ? -16.198 8.428 21.230 1.00 87.44 95 VAL A CA 1
ATOM 727 C C . VAL A 1 95 ? -15.333 8.878 20.054 1.00 87.44 95 VAL A C 1
ATOM 729 O O . VAL A 1 95 ? -15.829 9.167 18.969 1.00 87.44 95 VAL A O 1
ATOM 732 N N . THR A 1 96 ? -14.036 9.044 20.308 1.00 91.00 96 THR A N 1
ATOM 733 C CA . THR A 1 96 ? -13.060 9.501 19.309 1.00 91.00 96 THR A CA 1
ATOM 734 C C . THR A 1 96 ? -12.408 8.319 18.593 1.00 91.00 96 THR A C 1
ATOM 736 O O . THR A 1 96 ? -12.405 7.202 19.106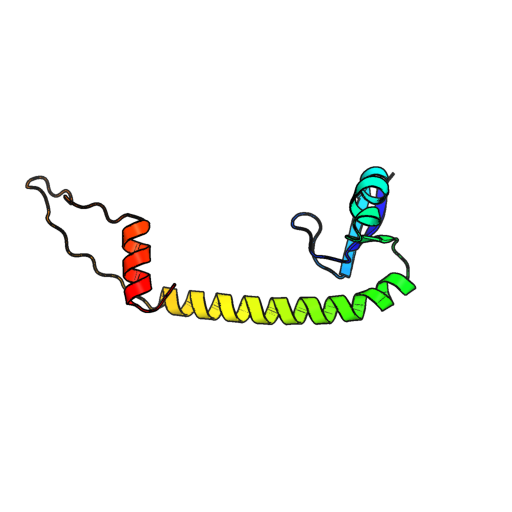 1.00 91.00 96 THR A O 1
ATOM 739 N N . ALA A 1 97 ? -11.780 8.568 17.439 1.00 91.94 97 ALA A N 1
ATOM 740 C CA . ALA A 1 97 ? -11.034 7.538 16.710 1.00 91.94 97 ALA A CA 1
ATOM 741 C C . ALA A 1 97 ? -9.940 6.881 17.571 1.00 91.94 97 ALA A C 1
ATOM 743 O O . ALA A 1 97 ? -9.757 5.670 17.515 1.00 91.94 97 ALA A O 1
ATOM 744 N N . LYS A 1 98 ? -9.272 7.666 18.430 1.00 90.56 98 LYS A N 1
ATOM 745 C CA . LYS A 1 98 ? -8.285 7.150 19.387 1.00 90.56 98 LYS A CA 1
ATOM 746 C C . LYS A 1 98 ? -8.910 6.136 20.347 1.00 90.56 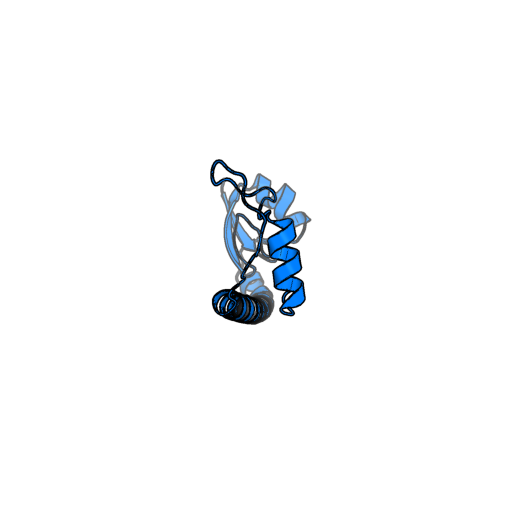98 LYS A C 1
ATOM 748 O O . LYS A 1 98 ? -8.363 5.061 20.533 1.00 90.56 98 LYS A O 1
ATOM 753 N N . ARG A 1 99 ? -10.082 6.455 20.898 1.00 89.75 99 ARG A N 1
ATOM 754 C CA . ARG A 1 99 ? -10.786 5.574 21.834 1.00 89.75 99 ARG A CA 1
ATOM 755 C C . ARG A 1 99 ? -11.273 4.282 21.174 1.00 89.75 99 ARG A C 1
ATOM 757 O O . ARG A 1 99 ? -11.263 3.234 21.806 1.00 89.75 99 ARG A O 1
ATOM 764 N N . ILE A 1 100 ? -11.694 4.356 19.910 1.00 90.75 100 ILE A N 1
ATOM 765 C CA . ILE A 1 100 ? -12.060 3.172 19.120 1.00 90.75 100 ILE A CA 1
ATOM 766 C C . ILE A 1 100 ? -10.822 2.301 18.875 1.00 90.75 100 ILE A C 1
ATOM 768 O O . ILE A 1 100 ? -10.891 1.098 19.083 1.00 90.75 100 ILE A O 1
ATOM 772 N N . SER A 1 101 ? -9.691 2.904 18.494 1.00 90.94 101 SER A N 1
ATOM 773 C CA . SER A 1 101 ? -8.425 2.188 18.288 1.00 90.94 101 SER A CA 1
ATOM 774 C C . SER A 1 101 ? -7.943 1.487 19.557 1.00 90.94 101 SER A C 1
ATOM 776 O O . SER A 1 101 ? -7.553 0.330 19.488 1.00 90.94 101 SER A O 1
ATOM 778 N N . GLU A 1 102 ? -8.007 2.152 20.713 1.00 90.06 102 GLU A N 1
ATOM 779 C CA . GLU A 1 102 ? -7.651 1.549 22.005 1.00 90.06 102 GLU A CA 1
ATOM 780 C C . GLU A 1 102 ? -8.566 0.359 22.335 1.00 90.06 102 GLU A C 1
ATOM 782 O O . GLU A 1 102 ? -8.082 -0.710 22.696 1.00 90.06 102 GLU A O 1
ATOM 787 N N . ALA A 1 103 ? -9.878 0.507 22.132 1.00 90.25 103 ALA A N 1
ATOM 788 C CA . ALA A 1 103 ? -10.838 -0.570 22.368 1.00 90.25 103 ALA A CA 1
ATOM 789 C C . ALA A 1 103 ? -10.673 -1.755 21.394 1.00 90.25 103 ALA A C 1
ATOM 791 O O . ALA A 1 103 ? -10.894 -2.899 21.784 1.00 90.25 103 ALA A O 1
ATOM 792 N N . LEU A 1 104 ? -10.269 -1.512 20.141 1.00 90.50 104 LEU A N 1
ATOM 793 C CA . LEU A 1 104 ? -9.905 -2.573 19.191 1.00 90.50 104 LEU A CA 1
ATOM 794 C C . LEU A 1 104 ? -8.616 -3.295 19.610 1.00 90.50 104 LEU A C 1
ATOM 796 O O . LEU A 1 104 ? -8.572 -4.525 19.552 1.00 90.50 104 LEU A O 1
ATOM 800 N N . GLY A 1 105 ? -7.622 -2.554 20.110 1.00 87.81 105 GLY A N 1
ATOM 801 C CA . GLY A 1 105 ? -6.391 -3.117 20.671 1.00 87.81 105 GLY A CA 1
ATOM 802 C C . GLY A 1 105 ? -6.665 -4.051 21.853 1.00 87.81 105 GLY A C 1
ATOM 803 O O . GLY A 1 105 ? -6.120 -5.151 21.921 1.00 87.81 105 GLY A O 1
ATOM 804 N N . GLU A 1 106 ? -7.600 -3.692 22.740 1.00 87.31 106 GLU A N 1
ATOM 805 C CA . GLU A 1 106 ? -8.057 -4.566 23.837 1.00 87.31 106 GLU A CA 1
ATOM 806 C C . GLU A 1 106 ? -8.722 -5.868 23.341 1.00 87.31 106 GLU A C 1
ATOM 808 O O . GLU A 1 106 ? -8.649 -6.894 24.018 1.00 87.31 106 GLU A O 1
ATOM 813 N N . GLN A 1 107 ? -9.319 -5.862 22.143 1.00 83.69 107 GLN A N 1
ATOM 814 C CA . GLN A 1 107 ? -9.859 -7.052 21.460 1.00 83.69 107 GLN A CA 1
ATOM 815 C C . GLN A 1 107 ? -8.785 -7.822 20.659 1.00 83.69 107 GLN A C 1
ATOM 817 O O . GLN A 1 107 ? -9.089 -8.765 19.921 1.00 83.69 107 GLN A O 1
ATOM 822 N N . GLY A 1 108 ? -7.512 -7.436 20.794 1.00 81.50 108 GLY A N 1
ATOM 823 C CA . GLY A 1 108 ? -6.370 -8.062 20.134 1.00 81.50 108 GLY A CA 1
ATOM 824 C C . GLY A 1 108 ? -6.264 -7.728 18.647 1.00 81.50 108 GLY A C 1
ATOM 825 O O . GLY A 1 108 ? -5.817 -8.578 17.869 1.00 81.50 108 GLY A O 1
ATOM 826 N N . VAL A 1 109 ? -6.741 -6.553 18.228 1.00 79.44 109 VAL A N 1
ATOM 827 C CA . VAL A 1 109 ? -6.559 -6.010 16.876 1.00 79.44 109 VAL A CA 1
ATOM 828 C C . VAL A 1 109 ? -5.732 -4.728 16.958 1.00 79.44 109 VAL A C 1
ATOM 830 O O . VAL A 1 109 ? -6.254 -3.705 17.393 1.00 79.44 109 VAL A O 1
ATOM 833 N N . ASP A 1 110 ? -4.472 -4.808 16.527 1.00 64.69 110 ASP A N 1
ATOM 834 C CA . ASP A 1 110 ? -3.532 -3.679 16.410 1.00 64.69 110 ASP A CA 1
ATOM 835 C C . ASP A 1 110 ? -3.330 -3.259 14.946 1.00 64.69 110 ASP A C 1
ATOM 837 O O . ASP A 1 110 ? -3.281 -4.162 14.073 1.00 64.69 110 ASP A O 1
#

Sequence (110 aa):
MKMKLILSSDDATLGHTGDVVEVTAGYARNWLIPRGLALPYSKDAIRRIEKHRVAAEQVRIEQLSDMQALADKLASIELSFTEKVSSAGHLYGAVTAKRISEALGEQGVD

Foldseek 3Di:
DKFWKAFCAADPPAGGQGDIGIDDPCCVPVPCVVVVGIGGDDPVRNVVRVVVRVVVVVVVVVVVVVVVVLVVVVVPDDDDDDADADPVGHGPDDPDPVNVVVRVVVVVRD